Protein AF-A0AAW7QN14-F1 (afdb_monomer_lite)

Foldseek 3Di:
DPPCPPDDDPLVLLLVLLLQLVQVVVVCVVCVVVVFAKDQPLPQSNDSDDDPPDDRDPQDAAGIAGPVPREGEHGAGDQDQDDDDQADPVDLCRHPQRHHDPRYYYDYHHDDAPDPHSNRD

Structure (mmCIF, N/CA/C/O backbone):
data_AF-A0AAW7QN14-F1
#
_entry.id   AF-A0AAW7QN14-F1
#
loop_
_atom_site.group_PDB
_atom_site.id
_atom_site.type_symbol
_atom_site.label_atom_id
_atom_site.label_alt_id
_atom_site.label_comp_id
_atom_site.label_asym_id
_atom_site.label_entity_id
_atom_site.label_seq_id
_atom_site.pdbx_PDB_ins_code
_atom_site.Cartn_x
_atom_site.Cartn_y
_atom_site.Cartn_z
_atom_site.occupancy
_atom_site.B_iso_or_equiv
_atom_site.auth_seq_id
_atom_site.auth_comp_id
_atom_site.auth_asym_id
_atom_site.auth_atom_id
_atom_site.pdbx_PDB_model_num
ATOM 1 N N . MET A 1 1 ? 24.259 23.920 -20.685 1.00 41.59 1 MET A N 1
ATOM 2 C CA . MET A 1 1 ? 24.127 22.600 -20.030 1.00 41.59 1 MET A CA 1
ATOM 3 C C . MET A 1 1 ? 22.703 22.123 -20.231 1.00 41.59 1 MET A C 1
ATOM 5 O O . MET A 1 1 ? 21.789 22.807 -19.791 1.00 41.59 1 MET A O 1
ATOM 9 N N . ALA A 1 2 ? 22.502 21.038 -20.981 1.00 46.78 2 ALA A N 1
ATOM 10 C CA . ALA A 1 2 ? 21.164 20.516 -21.233 1.00 46.78 2 ALA A CA 1
ATOM 11 C C . ALA A 1 2 ? 20.540 20.067 -19.907 1.00 46.78 2 ALA A C 1
ATOM 13 O O . ALA A 1 2 ? 21.122 19.263 -19.180 1.00 46.78 2 ALA A O 1
ATOM 14 N N . ASN A 1 3 ? 19.377 20.632 -19.599 1.00 50.38 3 ASN A N 1
ATOM 15 C CA . ASN A 1 3 ? 18.566 20.334 -18.430 1.00 50.38 3 ASN A CA 1
ATOM 16 C C . ASN A 1 3 ? 18.134 18.859 -18.511 1.00 50.38 3 ASN A C 1
ATOM 18 O O . ASN A 1 3 ? 17.115 18.531 -19.115 1.00 50.38 3 ASN A O 1
ATOM 22 N N . ARG A 1 4 ? 18.944 17.938 -17.982 1.00 51.00 4 ARG A N 1
ATOM 23 C CA . ARG A 1 4 ? 18.662 16.500 -18.035 1.00 51.00 4 ARG A CA 1
ATOM 24 C C . ARG A 1 4 ? 17.682 16.174 -16.913 1.00 51.00 4 ARG A C 1
ATOM 26 O O . ARG A 1 4 ? 18.063 15.685 -15.856 1.00 51.00 4 ARG A O 1
ATOM 33 N N . TRP A 1 5 ? 16.415 16.519 -17.115 1.00 55.09 5 TRP A N 1
ATOM 34 C CA . TRP A 1 5 ? 15.356 16.092 -16.212 1.00 55.09 5 TRP A CA 1
ATOM 35 C C . TRP A 1 5 ? 15.277 14.568 -16.342 1.00 55.09 5 TRP A C 1
ATOM 37 O O . TRP A 1 5 ? 14.947 14.043 -17.404 1.00 55.09 5 TRP A O 1
ATOM 47 N N . ALA A 1 6 ? 15.678 13.850 -15.293 1.00 64.19 6 ALA A N 1
ATOM 48 C CA . ALA A 1 6 ? 15.679 12.392 -15.263 1.00 64.19 6 ALA A CA 1
ATOM 49 C C . ALA A 1 6 ? 14.248 11.873 -15.051 1.00 64.19 6 ALA A C 1
ATOM 51 O O . ALA A 1 6 ? 13.895 11.356 -13.991 1.00 64.19 6 ALA A O 1
ATOM 52 N N . PHE A 1 7 ? 13.397 12.064 -16.054 1.00 73.31 7 PHE A N 1
ATOM 53 C CA . PHE A 1 7 ? 12.060 11.498 -16.061 1.00 73.31 7 PHE A CA 1
ATOM 54 C C . PHE A 1 7 ? 12.117 9.994 -16.321 1.00 73.31 7 PHE A C 1
ATOM 56 O O . PHE A 1 7 ? 12.957 9.499 -17.074 1.00 73.31 7 PHE A O 1
ATOM 63 N N . LYS A 1 8 ? 11.200 9.257 -15.693 1.00 78.44 8 LYS A N 1
ATOM 64 C CA . LYS A 1 8 ? 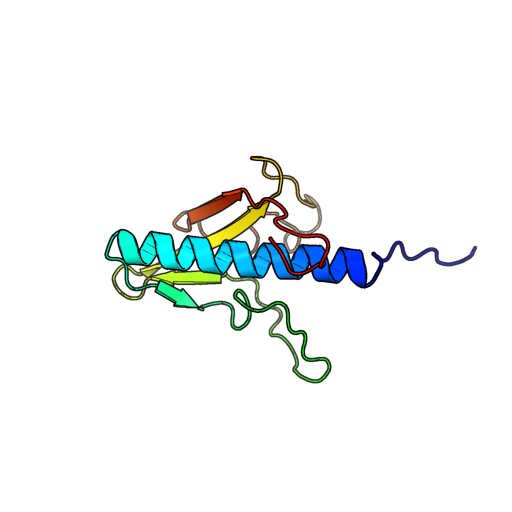10.962 7.853 -16.039 1.00 78.44 8 LYS A CA 1
AT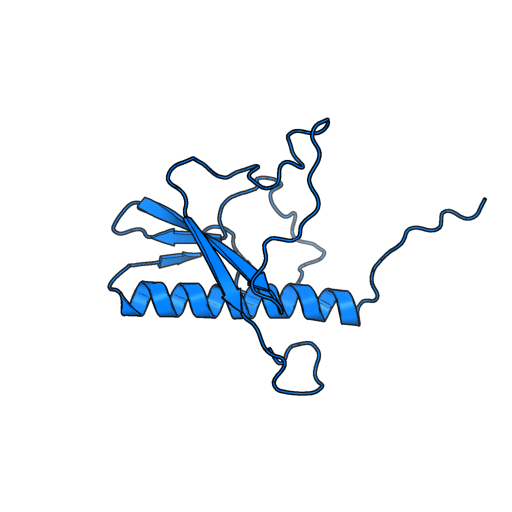OM 65 C C . LYS A 1 8 ? 10.327 7.785 -17.427 1.00 78.44 8 LYS A C 1
ATOM 67 O O . LYS A 1 8 ? 9.620 8.709 -17.817 1.00 78.44 8 LYS A O 1
ATOM 72 N N . SER A 1 9 ? 10.541 6.680 -18.138 1.00 89.88 9 SER A N 1
ATOM 73 C CA . SER A 1 9 ? 9.742 6.386 -19.329 1.00 89.88 9 SER A CA 1
ATOM 74 C C . SER A 1 9 ? 8.271 6.206 -18.949 1.00 89.88 9 SER A C 1
ATOM 76 O O . SER A 1 9 ? 7.972 5.765 -17.836 1.00 89.88 9 SER A O 1
ATOM 78 N N . ASP A 1 10 ? 7.362 6.480 -19.885 1.00 90.38 10 ASP A N 1
ATOM 79 C CA . ASP A 1 10 ? 5.920 6.305 -19.673 1.00 90.38 10 ASP A CA 1
ATOM 80 C C . ASP A 1 10 ? 5.574 4.876 -19.239 1.00 90.38 10 ASP A C 1
ATOM 82 O O . ASP A 1 10 ? 4.748 4.682 -18.352 1.00 90.38 10 ASP A O 1
ATOM 86 N N . VAL A 1 11 ? 6.264 3.875 -19.797 1.00 92.25 11 VAL A N 1
ATOM 87 C CA . VAL A 1 11 ? 6.092 2.462 -19.426 1.00 92.25 11 VAL A CA 1
ATOM 88 C C . VAL A 1 11 ? 6.517 2.215 -17.979 1.00 92.25 11 VAL A C 1
ATOM 90 O O . VAL A 1 11 ? 5.734 1.681 -17.202 1.00 92.25 11 VAL A O 1
ATOM 93 N N . SER A 1 12 ? 7.716 2.658 -17.580 1.00 90.62 12 SER A N 1
ATOM 94 C CA . SER A 1 12 ? 8.198 2.477 -16.200 1.00 90.62 12 SER A CA 1
ATOM 95 C C . SER A 1 12 ? 7.357 3.255 -15.186 1.00 90.62 12 SER A C 1
ATOM 97 O O . SER A 1 12 ? 7.222 2.865 -14.023 1.00 90.62 12 SER A O 1
ATOM 99 N N . PHE A 1 13 ? 6.807 4.390 -15.608 1.00 90.31 13 PHE A N 1
ATOM 100 C CA . PHE A 1 13 ? 5.875 5.155 -14.804 1.00 90.31 13 PHE A CA 1
ATOM 101 C C . PHE A 1 13 ? 4.546 4.409 -14.641 1.00 90.31 13 PHE A C 1
ATOM 103 O O . PHE A 1 13 ? 4.124 4.217 -13.500 1.00 90.31 13 PHE A O 1
ATOM 110 N N . LEU A 1 14 ? 3.958 3.916 -15.740 1.00 93.19 14 LEU A N 1
ATOM 111 C CA . LEU A 1 14 ? 2.736 3.106 -15.748 1.00 93.19 14 LEU A CA 1
ATOM 112 C C . LEU A 1 14 ? 2.879 1.852 -14.878 1.00 93.19 14 LEU A C 1
ATOM 114 O O . LEU A 1 14 ? 1.988 1.553 -14.089 1.00 93.19 14 LEU A O 1
ATOM 118 N N . GLU A 1 15 ? 4.013 1.164 -14.962 1.00 94.25 15 GLU A N 1
ATOM 119 C CA . GLU A 1 15 ? 4.343 0.016 -14.114 1.00 94.25 15 GLU A CA 1
ATOM 120 C C . GLU A 1 15 ? 4.224 0.340 -12.622 1.00 94.25 15 GLU A C 1
ATOM 122 O O . GLU A 1 15 ? 3.571 -0.378 -11.869 1.00 94.25 15 GLU A O 1
ATOM 127 N N . LYS A 1 16 ? 4.799 1.465 -12.186 1.00 91.75 16 LYS A N 1
ATOM 128 C CA . LYS A 1 16 ? 4.810 1.852 -10.766 1.00 91.75 16 LYS A CA 1
ATOM 129 C C . LYS A 1 16 ? 3.428 2.214 -10.246 1.00 91.75 16 LYS A C 1
ATOM 131 O O . LYS A 1 16 ? 3.074 1.794 -9.148 1.00 91.75 16 LYS A O 1
ATOM 136 N N . ILE A 1 17 ? 2.660 2.987 -11.012 1.00 92.75 17 ILE A N 1
ATOM 137 C CA . ILE A 1 17 ? 1.299 3.366 -10.610 1.00 92.75 17 ILE A CA 1
ATOM 138 C C . ILE A 1 17 ? 0.347 2.161 -10.652 1.00 92.75 17 ILE A C 1
ATOM 140 O O . ILE A 1 17 ? -0.527 2.052 -9.798 1.00 92.75 17 ILE A O 1
ATOM 144 N N . SER A 1 18 ? 0.555 1.219 -11.580 1.00 95.44 18 SER A N 1
ATOM 145 C CA . SER A 1 18 ? -0.230 -0.021 -11.664 1.00 95.44 18 SER A CA 1
ATOM 146 C C . SER A 1 18 ? 0.051 -0.941 -10.486 1.00 95.44 18 SER A C 1
ATOM 148 O O . SER A 1 18 ? -0.885 -1.407 -9.843 1.00 95.44 18 SER A O 1
ATOM 150 N N . MET A 1 19 ? 1.327 -1.128 -10.141 1.00 95.38 19 MET A N 1
ATOM 151 C CA . MET A 1 19 ? 1.728 -1.870 -8.947 1.00 95.38 19 MET A CA 1
ATOM 152 C C . MET A 1 19 ? 1.128 -1.253 -7.675 1.00 95.38 19 MET A C 1
ATOM 154 O O . MET A 1 19 ? 0.608 -1.981 -6.833 1.00 95.38 19 MET A O 1
ATOM 158 N N . GLY A 1 20 ? 1.154 0.081 -7.553 1.00 94.62 20 GLY A N 1
ATOM 159 C CA . GLY A 1 20 ? 0.515 0.800 -6.446 1.00 94.62 20 GLY A CA 1
ATOM 160 C C . GLY A 1 20 ? -0.976 0.480 -6.333 1.00 94.62 20 GLY A C 1
ATOM 161 O O . GLY A 1 20 ? -1.422 0.020 -5.285 1.00 94.62 20 GLY A O 1
ATOM 162 N N . ALA A 1 21 ? -1.717 0.624 -7.436 1.00 96.12 21 ALA A N 1
ATOM 163 C CA . ALA A 1 21 ? -3.146 0.324 -7.491 1.00 96.12 21 ALA A CA 1
ATOM 164 C C . ALA A 1 21 ? -3.458 -1.133 -7.105 1.00 96.12 21 ALA A C 1
ATOM 166 O O . ALA A 1 21 ? -4.323 -1.377 -6.261 1.00 96.12 21 ALA A O 1
ATOM 167 N N . VAL A 1 22 ? -2.730 -2.103 -7.672 1.00 96.69 22 VAL A N 1
ATOM 168 C CA . VAL A 1 22 ? -2.890 -3.533 -7.352 1.00 96.69 22 VAL A CA 1
ATOM 169 C C . VAL A 1 22 ? -2.603 -3.804 -5.875 1.00 96.69 22 VAL A C 1
ATOM 171 O O . VAL A 1 22 ? -3.373 -4.511 -5.223 1.00 96.69 22 VAL A O 1
ATOM 174 N N . GLY A 1 23 ? -1.547 -3.212 -5.314 1.00 96.31 23 GLY A N 1
ATOM 175 C CA . GLY A 1 23 ? -1.249 -3.333 -3.889 1.00 96.31 23 GLY A CA 1
ATOM 176 C C . GLY A 1 23 ? -2.389 -2.812 -3.019 1.00 96.31 23 GLY A C 1
ATOM 177 O O . GLY A 1 23 ? -2.850 -3.529 -2.132 1.00 96.31 23 GLY A O 1
ATOM 178 N N . THR A 1 24 ? -2.920 -1.626 -3.325 1.00 97.38 24 THR A N 1
ATOM 179 C CA . THR A 1 24 ? -4.052 -1.036 -2.590 1.00 97.38 24 THR A CA 1
ATOM 180 C C . THR A 1 24 ? -5.303 -1.907 -2.680 1.00 97.38 24 THR A C 1
ATOM 182 O O . THR A 1 24 ? -5.958 -2.126 -1.661 1.00 97.38 24 THR A O 1
ATOM 185 N N . HIS A 1 25 ? -5.594 -2.497 -3.847 1.00 97.50 25 HIS A N 1
ATOM 186 C CA . HIS A 1 25 ? -6.652 -3.504 -3.988 1.00 97.50 25 HIS A CA 1
ATOM 187 C C . HIS A 1 25 ? -6.467 -4.678 -3.021 1.00 97.50 25 HIS A C 1
ATOM 189 O O . HIS A 1 25 ? -7.412 -5.049 -2.322 1.00 97.50 25 HIS A O 1
ATOM 195 N N . ARG A 1 26 ? -5.253 -5.229 -2.923 1.00 97.44 26 ARG A N 1
ATOM 196 C CA . ARG A 1 26 ? -4.967 -6.357 -2.025 1.00 97.44 26 ARG A CA 1
ATOM 197 C C . ARG A 1 26 ? -5.066 -5.989 -0.550 1.00 97.44 26 ARG A C 1
ATOM 199 O O . ARG A 1 26 ? -5.618 -6.775 0.217 1.00 97.44 26 ARG A O 1
ATOM 206 N N . VAL A 1 27 ? -4.604 -4.802 -0.148 1.00 97.88 27 VAL A N 1
ATOM 207 C CA . VAL A 1 27 ? -4.801 -4.308 1.228 1.00 97.88 27 VAL A CA 1
ATOM 208 C C . VAL A 1 27 ? -6.290 -4.198 1.538 1.00 97.88 27 VAL A C 1
ATOM 210 O O . VAL A 1 27 ? -6.741 -4.657 2.585 1.00 97.88 27 VAL A O 1
ATOM 213 N N . PHE A 1 28 ? -7.069 -3.638 0.613 1.00 97.69 28 PHE A N 1
ATOM 214 C CA . PHE A 1 28 ? -8.507 -3.468 0.779 1.00 97.69 28 PHE A CA 1
ATOM 215 C C . PHE A 1 28 ? -9.223 -4.812 0.970 1.00 97.69 28 PHE A C 1
ATOM 217 O O . PHE A 1 28 ? -9.993 -4.974 1.916 1.00 97.69 28 PHE A O 1
ATOM 224 N N . GLU A 1 29 ? -8.937 -5.798 0.114 1.00 97.75 29 GLU A N 1
ATOM 225 C CA . GLU A 1 29 ? -9.467 -7.163 0.233 1.00 97.75 29 GLU A CA 1
ATOM 226 C C . GLU A 1 29 ? -9.070 -7.816 1.561 1.00 97.75 29 GLU A C 1
ATOM 228 O O . GLU A 1 29 ? -9.915 -8.401 2.240 1.00 97.75 29 GLU A O 1
ATOM 233 N N . HIS A 1 30 ? -7.807 -7.670 1.965 1.00 97.56 30 HIS A N 1
ATOM 234 C CA . HIS A 1 30 ? -7.294 -8.230 3.210 1.00 97.56 30 HIS A CA 1
ATOM 235 C C . HIS A 1 30 ? -7.980 -7.629 4.444 1.00 97.56 30 HIS A C 1
ATOM 237 O O . HIS A 1 30 ? -8.390 -8.365 5.339 1.00 97.56 30 HIS A O 1
ATOM 243 N N . LEU A 1 31 ? -8.179 -6.308 4.468 1.00 97.31 31 LEU A N 1
ATOM 244 C CA . LEU A 1 31 ? -8.916 -5.630 5.536 1.00 97.31 31 LEU A CA 1
ATOM 245 C C . LEU A 1 31 ? -10.370 -6.116 5.603 1.00 97.31 31 LEU A C 1
ATOM 247 O O . LEU A 1 31 ? -10.863 -6.417 6.691 1.00 97.31 31 LEU A O 1
ATOM 251 N N . ARG A 1 32 ? -11.052 -6.255 4.456 1.00 97.31 32 ARG A N 1
ATOM 252 C CA . ARG A 1 32 ? -12.422 -6.800 4.420 1.00 97.31 32 ARG A CA 1
ATOM 253 C C . ARG A 1 32 ? -12.488 -8.230 4.944 1.00 97.31 32 ARG A C 1
ATOM 255 O O . ARG A 1 32 ? -13.405 -8.547 5.694 1.00 97.31 32 ARG A O 1
ATOM 262 N N . ALA A 1 33 ? -11.522 -9.074 4.586 1.00 97.69 33 ALA A N 1
ATOM 263 C CA . ALA A 1 33 ? -11.454 -10.456 5.061 1.00 97.69 33 ALA A CA 1
ATOM 264 C C . ALA A 1 33 ? -11.286 -10.549 6.589 1.00 97.69 33 ALA A C 1
ATOM 266 O O . ALA A 1 33 ? -11.749 -11.509 7.197 1.00 97.69 33 ALA A O 1
ATOM 267 N N . GLN A 1 34 ? -10.684 -9.535 7.217 1.00 96.06 34 GLN A N 1
ATOM 268 C CA . GLN A 1 34 ? -10.580 -9.408 8.676 1.00 96.06 34 GLN A CA 1
ATOM 269 C C . GLN A 1 34 ? -11.822 -8.779 9.337 1.00 96.06 34 GLN A C 1
ATOM 271 O O . GLN A 1 34 ? -11.831 -8.552 10.544 1.00 96.06 34 GLN A O 1
ATOM 276 N N . GLY A 1 35 ? -12.875 -8.474 8.571 1.00 96.75 35 GLY A N 1
ATOM 277 C CA . GLY A 1 35 ? -14.106 -7.870 9.087 1.00 96.75 35 GLY A CA 1
ATOM 278 C C . GLY A 1 35 ?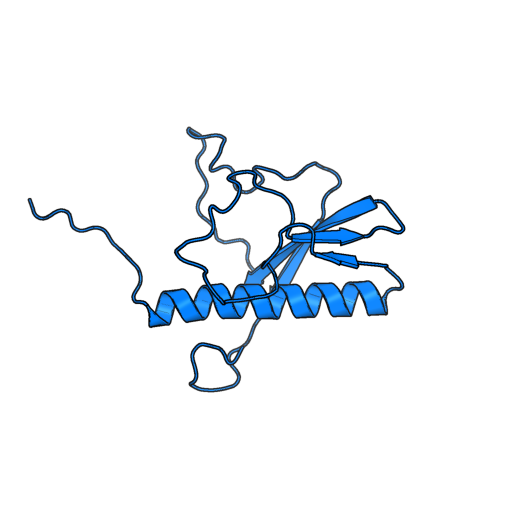 -14.067 -6.345 9.213 1.00 96.75 35 GLY A C 1
ATOM 279 O O . GLY A 1 35 ? -14.975 -5.756 9.798 1.00 96.75 35 GLY A O 1
ATOM 280 N N . HIS A 1 36 ? -13.051 -5.675 8.661 1.00 97.25 36 HIS A N 1
ATOM 281 C CA . HIS A 1 36 ? -13.053 -4.217 8.578 1.00 97.25 36 HIS A CA 1
ATOM 282 C C . HIS A 1 36 ? -14.003 -3.708 7.487 1.00 97.25 36 HIS A C 1
ATOM 284 O O . HIS A 1 36 ? -14.339 -4.412 6.533 1.00 97.25 36 HIS A O 1
ATOM 290 N N . ASN A 1 37 ? -14.376 -2.430 7.597 1.00 97.81 37 ASN A N 1
ATOM 291 C CA . ASN A 1 37 ? -15.143 -1.711 6.582 1.00 97.81 37 ASN A CA 1
ATOM 292 C C . ASN A 1 37 ? -14.274 -0.616 5.928 1.00 97.81 37 ASN A C 1
ATOM 294 O O . ASN A 1 37 ? -14.408 0.557 6.287 1.00 97.81 37 ASN A O 1
ATOM 298 N N . PRO A 1 38 ? -13.308 -0.985 5.061 1.00 97.44 38 PRO A N 1
ATOM 299 C CA . PRO A 1 38 ? -12.427 -0.029 4.402 1.00 97.44 38 PRO A CA 1
ATOM 300 C C . PRO A 1 38 ? -13.167 0.798 3.341 1.00 97.44 38 PRO A C 1
ATOM 302 O O . PRO A 1 38 ? -14.089 0.320 2.682 1.00 97.44 38 PRO A O 1
ATOM 305 N N . LEU A 1 39 ? -12.719 2.036 3.161 1.00 96.88 39 LEU A N 1
ATOM 306 C CA . LEU A 1 39 ? -13.151 2.986 2.143 1.00 96.88 39 LEU A CA 1
ATOM 307 C C . LEU A 1 39 ? -11.918 3.695 1.566 1.00 96.88 39 LEU A C 1
ATOM 309 O O . LEU A 1 39 ? -10.957 3.960 2.288 1.00 96.88 39 LEU A O 1
ATOM 313 N N . GLU A 1 40 ? -11.946 3.987 0.266 1.00 94.75 40 GLU A N 1
ATOM 314 C CA . GLU A 1 40 ? -10.879 4.724 -0.417 1.00 94.75 40 GLU A CA 1
ATOM 315 C C . GLU A 1 40 ? -10.864 6.185 0.064 1.00 94.75 40 GLU A C 1
ATOM 317 O O . GLU A 1 40 ? -11.784 6.955 -0.227 1.00 94.75 40 GLU A O 1
ATOM 322 N N . LEU A 1 41 ? -9.837 6.556 0.831 1.00 93.31 41 LEU A N 1
ATOM 323 C CA . LEU A 1 41 ? -9.664 7.902 1.372 1.00 93.31 41 LEU A CA 1
ATOM 324 C C . LEU A 1 41 ? -8.953 8.805 0.356 1.00 93.31 41 LEU A C 1
ATOM 326 O O . LEU A 1 41 ? -9.457 9.883 0.027 1.00 93.31 41 LEU A O 1
ATOM 330 N N . GLU A 1 42 ? -7.819 8.351 -0.187 1.00 89.50 42 GLU A N 1
ATOM 331 C CA . GLU A 1 42 ? -7.178 8.999 -1.333 1.00 89.50 42 GLU A CA 1
ATOM 332 C C . GLU A 1 42 ? -7.838 8.501 -2.624 1.00 89.50 42 GLU A C 1
ATOM 334 O O . GLU A 1 42 ? -7.556 7.408 -3.120 1.00 89.50 42 GLU A O 1
ATOM 339 N N . ARG A 1 43 ? -8.763 9.306 -3.163 1.00 86.75 43 ARG A N 1
ATOM 340 C CA . ARG A 1 43 ? -9.538 8.950 -4.357 1.00 86.75 43 ARG A CA 1
ATOM 341 C C . ARG A 1 43 ? -8.617 8.691 -5.552 1.00 86.75 43 ARG A C 1
ATOM 343 O O . ARG A 1 43 ? -7.963 9.615 -6.036 1.00 86.75 43 ARG A O 1
ATOM 350 N N . GLY A 1 44 ? -8.656 7.474 -6.086 1.00 88.38 44 GLY A N 1
ATOM 351 C CA . GLY A 1 44 ? -7.795 7.026 -7.176 1.00 88.38 44 GLY A CA 1
ATOM 352 C C . GLY A 1 44 ? -6.583 6.205 -6.729 1.00 88.38 44 GLY A C 1
ATOM 353 O O . GLY A 1 44 ? -5.866 5.733 -7.605 1.00 88.38 44 GLY A O 1
ATOM 354 N N . SER A 1 45 ? -6.370 5.975 -5.430 1.00 90.62 45 SER A N 1
ATOM 355 C CA . SER A 1 45 ? -5.315 5.081 -4.913 1.00 90.62 45 SER A CA 1
ATOM 356 C C . SER A 1 45 ? -5.462 3.629 -5.389 1.00 90.62 45 SER A C 1
ATOM 358 O O . SER A 1 45 ? -4.476 2.894 -5.442 1.00 90.62 45 SER A O 1
ATOM 360 N N . MET A 1 46 ? -6.666 3.219 -5.806 1.00 94.06 46 MET A N 1
ATOM 361 C CA . MET A 1 46 ? -6.939 1.913 -6.426 1.00 94.06 46 MET A CA 1
ATOM 362 C C . MET A 1 46 ? -6.891 1.947 -7.968 1.00 94.06 46 MET A C 1
ATOM 364 O O . MET A 1 46 ? -7.259 0.984 -8.631 1.00 94.06 46 MET A O 1
ATOM 368 N N . SER A 1 47 ? -6.470 3.053 -8.588 1.00 93.00 47 SER A N 1
ATOM 369 C CA . SER A 1 47 ? -6.493 3.226 -10.045 1.00 93.00 47 SER A CA 1
ATOM 370 C C . SER A 1 47 ? -5.176 3.780 -10.577 1.00 93.00 47 SER A C 1
ATOM 372 O O . SER A 1 47 ? -4.676 4.802 -10.130 1.00 93.00 47 SER A O 1
ATOM 374 N N . PHE A 1 48 ? -4.674 3.186 -11.657 1.00 91.12 48 PHE A N 1
ATOM 375 C CA . PHE A 1 48 ? -3.525 3.716 -12.397 1.00 91.12 48 PHE A CA 1
ATOM 376 C C . PHE A 1 48 ? -3.904 4.741 -13.484 1.00 91.12 48 PHE A C 1
ATOM 378 O O . PHE A 1 48 ? -3.051 5.205 -14.239 1.00 91.12 48 PHE A O 1
ATOM 385 N N . LYS A 1 49 ? -5.189 5.097 -13.619 1.00 89.12 49 LYS A N 1
ATOM 386 C CA . LYS A 1 49 ? -5.639 6.117 -14.580 1.00 89.12 49 LYS A CA 1
ATOM 387 C C . LYS A 1 49 ? -5.325 7.520 -14.068 1.00 89.12 49 LYS A C 1
ATOM 389 O O . LYS A 1 49 ? -5.753 7.894 -12.979 1.00 89.12 49 LYS A O 1
ATOM 394 N N . ILE A 1 50 ? -4.661 8.318 -14.900 1.00 79.94 50 ILE A N 1
ATOM 395 C CA . ILE A 1 50 ? -4.300 9.704 -14.588 1.00 79.94 50 ILE A CA 1
ATOM 396 C C . ILE A 1 50 ? -5.179 10.661 -15.385 1.00 79.94 50 ILE A C 1
ATOM 398 O O . ILE A 1 50 ? -5.259 10.596 -16.612 1.00 79.94 50 ILE A O 1
ATOM 402 N N . TRP A 1 51 ? -5.805 11.596 -14.677 1.00 79.12 51 TRP A N 1
ATOM 403 C CA . TRP A 1 51 ? -6.679 12.607 -15.259 1.00 79.12 51 TRP A CA 1
ATOM 404 C C . TRP A 1 51 ? -5.922 13.927 -15.409 1.00 79.12 51 TRP A C 1
ATOM 406 O O . TRP A 1 51 ? -5.754 14.658 -14.439 1.00 79.12 51 TRP A O 1
ATOM 416 N N . LYS A 1 52 ? -5.483 14.259 -16.630 1.00 74.62 52 LYS A N 1
ATOM 417 C CA . LYS A 1 52 ? -4.679 15.473 -16.895 1.00 74.62 52 LYS A CA 1
ATOM 418 C C . LYS A 1 52 ? -5.365 16.783 -16.482 1.00 74.62 52 LYS A C 1
ATOM 420 O O . LYS A 1 52 ? -4.686 17.723 -16.090 1.00 74.62 52 LYS A O 1
ATOM 425 N N . ASN A 1 53 ? -6.695 16.832 -16.555 1.00 79.12 53 ASN A N 1
ATOM 426 C CA . ASN A 1 53 ? -7.468 18.061 -16.349 1.00 79.12 53 ASN A CA 1
ATOM 427 C C . ASN A 1 53 ? -8.102 18.164 -14.952 1.00 79.12 53 ASN A C 1
ATOM 429 O O . ASN A 1 53 ? -8.778 19.148 -14.662 1.00 79.12 53 ASN A O 1
ATOM 433 N N . ILE A 1 54 ? -7.913 17.165 -14.083 1.00 70.25 54 ILE A N 1
ATOM 434 C CA . ILE A 1 54 ? -8.439 17.201 -12.715 1.00 70.25 54 ILE A CA 1
ATOM 435 C C . ILE A 1 54 ? -7.323 17.682 -11.794 1.00 70.25 54 ILE A C 1
ATOM 437 O O . ILE A 1 54 ? -6.279 17.045 -11.670 1.00 70.25 54 ILE A O 1
ATOM 441 N N . LYS A 1 55 ? -7.551 18.813 -11.122 1.00 60.09 55 LYS A N 1
ATOM 442 C CA . LYS A 1 55 ? -6.635 19.323 -10.100 1.00 60.09 55 LYS A CA 1
ATOM 443 C C . LYS A 1 55 ? -6.660 18.370 -8.902 1.00 60.09 55 LYS A C 1
ATOM 445 O O . LYS A 1 55 ? -7.611 18.376 -8.123 1.00 60.09 55 LYS A O 1
ATOM 450 N N . ILE A 1 56 ? -5.626 17.544 -8.768 1.00 63.16 56 ILE A N 1
ATOM 451 C CA . ILE A 1 56 ? -5.452 16.666 -7.606 1.00 63.16 56 ILE A CA 1
ATOM 452 C C . ILE A 1 56 ? -5.184 17.552 -6.380 1.00 63.16 56 ILE A C 1
ATOM 454 O O . ILE A 1 56 ? -4.395 18.503 -6.444 1.00 63.16 56 ILE A O 1
ATOM 458 N N . LYS A 1 57 ? -5.884 17.292 -5.269 1.00 54.28 57 LYS A N 1
ATOM 459 C CA . LYS A 1 57 ? -5.634 17.990 -4.000 1.00 54.28 57 LYS A CA 1
ATOM 460 C C . LYS A 1 57 ? -4.223 17.635 -3.522 1.00 54.28 57 LYS A C 1
ATOM 462 O O . LYS A 1 57 ? -3.861 16.471 -3.499 1.00 54.28 57 LYS A O 1
ATOM 467 N N . ARG A 1 58 ? -3.441 18.640 -3.119 1.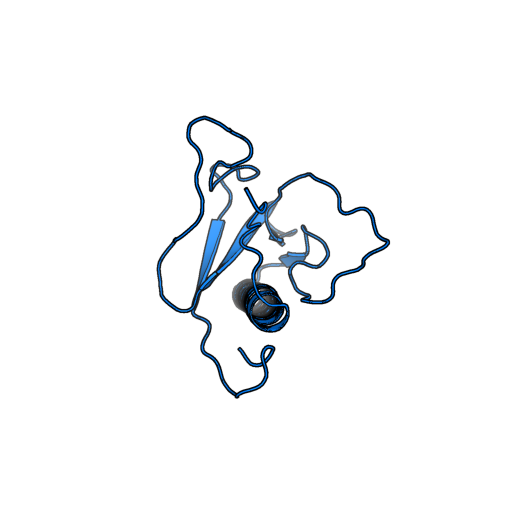00 65.06 58 ARG A N 1
ATOM 468 C CA . ARG A 1 58 ? -2.038 18.488 -2.677 1.00 65.06 58 ARG A CA 1
ATOM 469 C C . ARG A 1 58 ? -1.882 17.962 -1.244 1.00 65.06 58 ARG A C 1
ATOM 471 O O . ARG A 1 58 ? -0.802 18.054 -0.682 1.00 65.06 58 ARG A O 1
ATOM 478 N N . ILE A 1 59 ? -2.960 17.484 -0.628 1.00 75.50 59 ILE A N 1
ATOM 479 C CA . ILE A 1 59 ? -2.908 16.982 0.743 1.00 75.50 59 ILE A CA 1
ATOM 480 C C . ILE A 1 59 ? -2.523 15.512 0.673 1.00 75.50 59 ILE A C 1
ATOM 482 O O . ILE A 1 59 ? -3.242 14.721 0.066 1.00 75.50 59 ILE A O 1
ATOM 486 N N . ARG A 1 60 ? -1.401 15.165 1.304 1.00 83.81 60 ARG A N 1
ATOM 487 C CA . ARG A 1 60 ? -0.991 13.778 1.479 1.00 83.81 60 ARG A CA 1
ATOM 488 C C . ARG A 1 60 ? -1.789 13.167 2.629 1.00 83.81 60 ARG A C 1
ATOM 490 O O . ARG A 1 60 ? -1.757 13.685 3.741 1.00 83.81 60 ARG A O 1
ATOM 497 N N . VAL A 1 61 ? -2.522 12.100 2.343 1.00 90.19 61 VAL A N 1
ATOM 498 C CA . VAL A 1 61 ? -3.287 11.302 3.311 1.00 90.19 61 VAL A CA 1
ATOM 499 C C . VAL A 1 61 ? -3.050 9.822 3.021 1.00 90.19 61 VAL A C 1
ATOM 501 O O . VAL A 1 61 ? -2.654 9.502 1.902 1.00 90.19 61 VAL A O 1
ATOM 504 N N . PRO A 1 62 ? -3.294 8.926 3.990 1.00 94.94 62 PRO A N 1
ATOM 505 C CA . PRO A 1 62 ? -3.300 7.494 3.723 1.00 94.94 62 PRO A CA 1
ATOM 506 C C . PRO A 1 62 ? -4.328 7.108 2.651 1.00 94.94 62 PRO A C 1
ATOM 508 O O . PRO A 1 62 ? -5.383 7.739 2.536 1.00 94.94 62 PRO A O 1
ATOM 511 N N . ASP A 1 63 ? -4.060 6.018 1.935 1.00 95.12 63 ASP A N 1
ATOM 512 C CA . ASP A 1 63 ? -4.929 5.526 0.860 1.00 95.12 63 ASP A CA 1
ATOM 513 C C . ASP A 1 63 ? -6.316 5.086 1.351 1.00 95.12 63 ASP A C 1
ATOM 515 O O . ASP A 1 63 ? -7.325 5.338 0.689 1.00 95.12 63 ASP A O 1
ATOM 519 N N . ILE A 1 64 ? -6.384 4.420 2.510 1.00 97.44 64 ILE A N 1
ATOM 520 C CA . ILE A 1 64 ? -7.580 3.713 2.992 1.00 97.44 64 ILE A CA 1
ATOM 521 C C . ILE A 1 64 ? -7.980 4.212 4.385 1.00 97.44 64 ILE A C 1
ATOM 523 O O . ILE A 1 64 ? -7.137 4.403 5.259 1.00 97.44 64 ILE A O 1
ATOM 527 N N . LEU A 1 65 ? -9.287 4.347 4.626 1.00 97.25 65 LEU A N 1
ATOM 528 C CA . LEU A 1 65 ? -9.894 4.575 5.941 1.00 97.25 65 LEU A CA 1
ATOM 529 C C . LEU A 1 65 ? -10.875 3.447 6.268 1.00 97.25 65 LEU A C 1
ATOM 531 O O . LEU A 1 65 ? -11.805 3.194 5.508 1.00 97.25 65 LEU A O 1
ATOM 535 N N . CYS A 1 66 ? -10.737 2.807 7.425 1.00 97.12 66 CYS A N 1
ATOM 536 C CA . CYS A 1 66 ? -11.776 1.928 7.950 1.00 97.12 66 CYS A CA 1
ATOM 537 C C . CYS A 1 66 ? -12.841 2.752 8.676 1.00 97.12 66 CYS A C 1
ATOM 539 O O . CYS A 1 66 ? -12.584 3.295 9.750 1.00 97.12 66 CYS A O 1
ATOM 541 N N . VAL A 1 67 ? -14.060 2.808 8.140 1.00 96.94 67 VAL A N 1
ATOM 542 C CA . VAL A 1 67 ? -15.138 3.617 8.738 1.00 96.94 67 VAL A CA 1
ATOM 543 C C . VAL A 1 67 ? -15.708 3.011 10.023 1.00 96.94 67 VAL A C 1
ATOM 545 O O . VAL A 1 67 ? -16.345 3.713 10.798 1.00 96.94 67 VAL A O 1
ATOM 548 N N . ALA A 1 68 ? -15.464 1.721 10.274 1.00 94.81 68 ALA A N 1
ATOM 549 C CA . ALA A 1 68 ? -15.927 1.049 11.488 1.00 94.81 68 ALA A CA 1
ATOM 550 C C . ALA A 1 68 ? -15.067 1.378 12.722 1.00 94.81 68 ALA A C 1
ATOM 552 O O . ALA A 1 68 ? -15.592 1.433 13.829 1.00 94.81 68 ALA A O 1
ATOM 553 N N . CYS A 1 69 ? -13.755 1.587 12.550 1.00 93.44 69 CYS A N 1
ATOM 554 C CA . CYS A 1 69 ? -12.822 1.808 13.666 1.00 93.44 69 CYS A CA 1
ATOM 555 C C . CYS A 1 69 ? -11.967 3.078 13.543 1.00 93.44 69 CYS A C 1
ATOM 557 O O . CYS A 1 69 ? -11.134 3.339 14.408 1.00 93.44 69 CYS A O 1
ATOM 559 N N . GLY A 1 70 ? -12.121 3.847 12.464 1.00 95.31 70 GLY A N 1
ATOM 560 C CA . GLY A 1 70 ? -11.381 5.086 12.216 1.00 95.31 70 GLY A CA 1
ATOM 561 C C . GLY A 1 70 ? -9.904 4.901 11.854 1.00 95.31 70 GLY A C 1
ATOM 562 O O . GLY A 1 70 ? -9.211 5.893 11.640 1.00 95.31 70 GLY A O 1
ATOM 563 N N . ARG A 1 71 ? -9.393 3.664 11.773 1.00 95.75 71 ARG A N 1
ATOM 564 C CA . ARG A 1 71 ? -7.990 3.409 11.414 1.00 95.75 71 ARG A CA 1
ATOM 565 C C . ARG A 1 71 ? -7.739 3.714 9.946 1.00 95.75 71 ARG A C 1
ATOM 567 O O . ARG A 1 71 ? -8.502 3.275 9.084 1.00 95.75 71 ARG A O 1
ATOM 574 N N . ARG A 1 72 ? -6.645 4.423 9.674 1.00 97.25 72 ARG A N 1
ATOM 575 C CA . ARG A 1 72 ? -6.175 4.692 8.317 1.00 97.25 72 ARG A CA 1
ATOM 576 C C . ARG A 1 72 ? -5.000 3.787 7.979 1.00 97.25 72 ARG A C 1
ATOM 578 O O . ARG A 1 72 ? -4.219 3.415 8.857 1.00 97.25 72 ARG A O 1
ATOM 585 N N . VAL A 1 73 ? -4.909 3.418 6.710 1.00 97.50 73 VAL A N 1
ATOM 586 C CA . VAL A 1 73 ? -3.889 2.509 6.197 1.00 97.50 73 VAL A CA 1
ATOM 587 C C . VAL A 1 73 ? -3.324 3.076 4.904 1.00 97.50 73 VAL A C 1
ATOM 589 O O . VAL A 1 73 ? -4.062 3.344 3.959 1.00 97.50 73 VAL A O 1
ATOM 592 N N . GLU A 1 74 ? -2.010 3.248 4.872 1.00 96.06 74 GLU A N 1
ATOM 593 C CA . GLU A 1 74 ? -1.235 3.549 3.673 1.00 96.06 74 GLU A CA 1
ATOM 594 C C . GLU A 1 74 ? -0.778 2.237 3.033 1.00 96.06 74 GLU A C 1
ATOM 596 O O . GLU A 1 74 ? -0.147 1.401 3.686 1.00 96.06 74 GLU A O 1
ATOM 601 N N . SER A 1 75 ? -1.069 2.058 1.750 1.00 95.62 75 SER A N 1
ATOM 602 C CA . SER A 1 75 ? -0.653 0.904 0.965 1.00 95.62 75 SER A CA 1
ATOM 603 C C . SER A 1 75 ? 0.703 1.165 0.317 1.00 95.62 75 SER A C 1
ATOM 605 O O . SER A 1 75 ? 0.905 2.109 -0.445 1.00 95.62 75 SER A O 1
ATOM 607 N N . ARG A 1 76 ? 1.674 0.292 0.583 1.00 93.75 76 ARG A N 1
ATOM 608 C CA . ARG A 1 76 ? 3.016 0.364 -0.005 1.00 93.75 76 ARG A CA 1
ATOM 609 C C . ARG A 1 76 ? 3.314 -0.921 -0.762 1.00 93.75 76 ARG A C 1
ATOM 611 O O . ARG A 1 76 ? 3.841 -1.887 -0.212 1.00 93.75 76 ARG A O 1
ATOM 618 N N . ALA A 1 77 ? 2.996 -0.899 -2.051 1.00 94.44 77 ALA A N 1
ATOM 619 C CA . ALA A 1 77 ? 3.308 -1.975 -2.981 1.00 94.44 77 ALA A CA 1
ATOM 620 C C . ALA A 1 77 ? 4.790 -1.955 -3.387 1.00 94.44 77 ALA A C 1
ATOM 622 O O . ALA A 1 77 ? 5.323 -0.911 -3.787 1.00 94.44 77 ALA A O 1
ATOM 623 N N . LYS A 1 78 ? 5.464 -3.102 -3.292 1.00 93.25 78 LYS A N 1
ATOM 624 C CA . LYS A 1 78 ? 6.896 -3.261 -3.573 1.00 93.25 78 LYS A CA 1
ATOM 625 C C . LYS A 1 78 ? 7.187 -4.609 -4.222 1.00 93.25 78 LYS A C 1
ATOM 627 O O . LYS A 1 78 ? 6.488 -5.584 -3.987 1.00 93.25 78 LYS A O 1
ATOM 632 N N . THR A 1 79 ? 8.257 -4.688 -5.004 1.00 93.69 79 THR A N 1
ATOM 633 C CA . THR A 1 79 ? 8.749 -5.959 -5.568 1.00 93.69 79 THR A CA 1
ATOM 634 C C . THR A 1 79 ? 9.601 -6.751 -4.578 1.00 93.69 79 THR A C 1
ATOM 636 O O . THR A 1 79 ? 9.690 -7.972 -4.662 1.00 93.69 79 THR A O 1
ATOM 63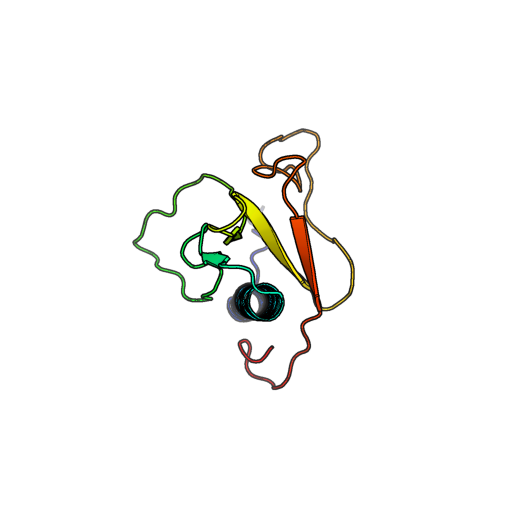9 N N . THR A 1 80 ? 10.230 -6.055 -3.634 1.00 92.00 80 THR A N 1
ATOM 640 C CA . THR A 1 80 ? 11.016 -6.605 -2.527 1.00 92.00 80 THR A CA 1
ATOM 641 C C . THR A 1 80 ? 10.403 -6.142 -1.210 1.00 92.00 80 THR A C 1
ATOM 643 O O . THR A 1 80 ? 9.763 -5.094 -1.152 1.00 92.00 80 THR A O 1
ATOM 646 N N . PHE A 1 81 ? 1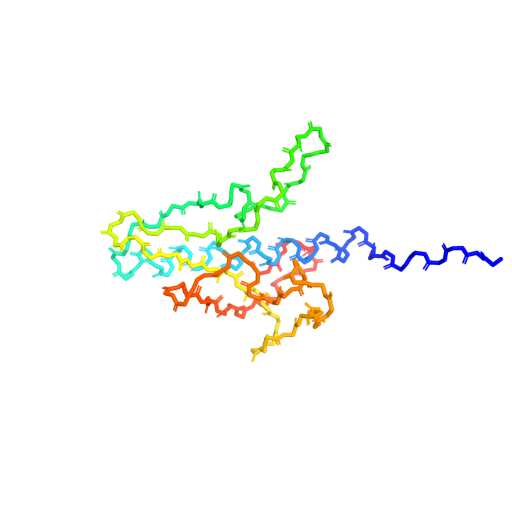0.551 -6.925 -0.142 1.00 89.69 81 PHE A N 1
ATOM 647 C CA . PHE A 1 81 ? 9.949 -6.597 1.152 1.00 89.69 81 PHE A CA 1
ATOM 648 C C . PHE A 1 81 ? 10.790 -5.561 1.914 1.00 89.69 81 PHE A C 1
ATOM 650 O O . PHE A 1 81 ? 11.418 -5.863 2.923 1.00 89.69 81 PHE A O 1
ATOM 657 N N . GLU A 1 82 ? 10.839 -4.340 1.384 1.00 88.00 82 GLU A N 1
ATOM 658 C CA . GLU A 1 82 ? 11.604 -3.224 1.938 1.00 88.00 82 GLU A CA 1
ATOM 659 C C . GLU A 1 82 ? 10.853 -1.895 1.777 1.00 88.00 82 GLU A C 1
ATOM 661 O O . GLU A 1 82 ? 10.133 -1.662 0.800 1.00 88.00 82 GLU A O 1
ATOM 666 N N . ILE A 1 83 ? 11.088 -0.966 2.703 1.00 80.00 83 ILE A N 1
ATOM 667 C CA . ILE A 1 83 ? 10.678 0.429 2.537 1.00 80.00 83 ILE A CA 1
ATOM 668 C C . ILE A 1 83 ? 11.858 1.204 1.948 1.00 80.00 83 ILE A C 1
ATOM 670 O O . ILE A 1 83 ? 12.704 1.719 2.670 1.00 80.00 83 ILE A O 1
ATOM 674 N N . SER A 1 84 ? 11.912 1.295 0.617 1.00 81.25 84 SER A N 1
ATOM 675 C CA . SER A 1 84 ? 12.851 2.166 -0.103 1.00 81.25 84 SER A CA 1
ATOM 676 C C . SER A 1 84 ? 12.115 3.346 -0.747 1.00 81.25 84 SER A C 1
ATOM 678 O O . SER A 1 84 ? 11.249 3.170 -1.612 1.00 81.25 84 SER A O 1
ATOM 680 N N . MET A 1 85 ? 12.399 4.573 -0.303 1.00 77.44 85 MET A N 1
ATOM 681 C CA . MET A 1 85 ? 11.753 5.788 -0.815 1.00 77.44 85 MET A CA 1
ATOM 682 C C . MET A 1 85 ? 12.613 7.035 -0.621 1.00 77.44 85 MET A C 1
ATOM 684 O O . MET A 1 85 ? 13.544 7.049 0.178 1.00 77.44 85 MET A O 1
ATOM 688 N N . SER A 1 86 ? 12.305 8.088 -1.382 1.00 77.69 86 SER A N 1
ATOM 689 C CA . SER A 1 86 ? 12.940 9.387 -1.184 1.00 77.69 86 SER A CA 1
ATOM 690 C C . SER A 1 86 ? 12.507 9.971 0.154 1.00 77.69 86 SER A C 1
ATOM 692 O O . SER A 1 86 ? 11.308 10.057 0.411 1.00 77.69 86 SER A O 1
ATOM 694 N N . HIS A 1 87 ? 13.475 10.415 0.944 1.00 85.94 87 HIS A N 1
ATOM 695 C CA . HIS A 1 87 ? 13.267 11.111 2.203 1.00 85.94 87 HIS A CA 1
ATOM 696 C C . HIS A 1 87 ? 14.127 12.375 2.209 1.00 85.94 87 HIS A C 1
ATOM 698 O O . HIS A 1 87 ? 15.259 12.351 1.718 1.00 85.94 87 HIS A O 1
ATOM 704 N N . SER A 1 88 ? 13.590 13.472 2.735 1.00 87.38 88 SER A N 1
ATOM 705 C CA . SER A 1 88 ? 14.333 14.712 2.939 1.00 87.38 88 SER A CA 1
ATOM 706 C C . SER A 1 88 ? 14.275 15.117 4.403 1.00 87.38 88 SER A C 1
ATOM 708 O O . SER A 1 88 ? 13.192 15.228 4.966 1.00 87.38 88 SER A O 1
ATOM 710 N N . LEU A 1 89 ? 15.440 15.390 4.993 1.00 87.31 89 LEU A N 1
ATOM 711 C CA . LEU A 1 89 ? 15.531 15.979 6.333 1.00 87.31 89 LEU A CA 1
ATOM 712 C C . LEU A 1 89 ? 15.328 17.500 6.309 1.00 87.31 89 LEU A C 1
ATOM 714 O O . LEU A 1 89 ? 14.971 18.090 7.321 1.00 87.31 89 LEU A O 1
ATOM 718 N N . SER A 1 90 ? 15.578 18.143 5.165 1.00 91.81 90 SER A N 1
ATOM 719 C CA . SER A 1 90 ? 15.487 19.599 5.008 1.00 91.81 90 SER A CA 1
ATOM 720 C C . SER A 1 90 ? 14.134 20.079 4.485 1.00 91.81 90 SER A C 1
ATOM 722 O O . SER A 1 90 ? 13.840 21.267 4.570 1.00 91.81 90 SER A O 1
ATOM 724 N N . ASP A 1 91 ? 13.322 19.173 3.938 1.00 87.88 91 ASP A N 1
ATOM 725 C CA . ASP A 1 91 ? 11.999 19.466 3.389 1.00 87.88 91 ASP A CA 1
ATOM 726 C C . ASP A 1 91 ? 10.969 18.560 4.082 1.00 87.88 91 ASP A C 1
ATOM 728 O O . ASP A 1 91 ? 10.846 17.389 3.702 1.00 87.88 91 ASP A O 1
ATOM 732 N N . PRO A 1 92 ? 10.255 19.071 5.106 1.00 84.88 92 PRO A N 1
ATOM 733 C CA . PRO A 1 92 ? 9.296 18.289 5.883 1.00 84.88 92 PRO A CA 1
ATOM 734 C C . PRO A 1 92 ? 8.168 17.681 5.042 1.00 84.88 92 PRO A C 1
ATOM 736 O O . PRO A 1 92 ? 7.684 16.600 5.371 1.00 84.88 92 PRO A O 1
ATOM 739 N N . GLU A 1 93 ? 7.777 18.316 3.929 1.00 85.62 93 GLU A N 1
ATOM 740 C CA . GLU A 1 93 ? 6.742 17.787 3.023 1.00 85.62 93 GLU A CA 1
ATOM 741 C C . GLU A 1 93 ? 7.226 16.570 2.222 1.00 85.62 93 GLU A C 1
ATOM 743 O O . GLU A 1 93 ? 6.433 15.830 1.634 1.00 85.62 93 GLU A O 1
ATOM 748 N N . ARG A 1 94 ? 8.542 16.331 2.217 1.00 83.75 94 ARG A N 1
ATOM 749 C CA . ARG A 1 94 ? 9.194 15.159 1.624 1.00 83.75 94 ARG A CA 1
ATOM 750 C C . ARG A 1 94 ? 9.689 14.163 2.674 1.00 83.75 94 ARG A C 1
ATOM 752 O O . ARG A 1 94 ? 10.495 13.282 2.352 1.00 83.75 94 ARG A O 1
ATOM 759 N N . GLY A 1 95 ? 9.194 14.278 3.907 1.00 87.94 95 GLY A N 1
ATOM 760 C CA . GLY A 1 95 ? 9.235 13.204 4.894 1.00 87.94 95 GLY A CA 1
ATOM 761 C C . GLY A 1 95 ? 8.573 11.939 4.339 1.00 87.94 95 GLY A C 1
ATOM 762 O O . GLY A 1 95 ? 7.653 12.010 3.524 1.00 87.94 95 GLY A O 1
ATOM 763 N N . TRP A 1 96 ? 9.057 10.761 4.735 1.00 86.50 96 TRP A N 1
ATOM 764 C CA . TRP A 1 96 ? 8.488 9.498 4.235 1.00 86.50 96 TRP A CA 1
ATOM 765 C C . TRP A 1 96 ? 7.085 9.240 4.819 1.00 86.50 96 TRP A C 1
ATOM 767 O O . TRP A 1 96 ? 6.255 8.563 4.204 1.00 86.50 96 TRP A O 1
ATOM 777 N N . ASP A 1 97 ? 6.858 9.814 5.996 1.00 88.50 97 ASP A N 1
ATOM 778 C CA . ASP A 1 97 ? 5.693 9.790 6.869 1.00 88.50 97 ASP A CA 1
ATOM 779 C C . ASP A 1 97 ? 4.841 11.060 6.766 1.00 88.50 97 ASP A C 1
ATOM 781 O O . ASP A 1 97 ? 3.837 11.180 7.462 1.00 88.50 97 ASP A O 1
ATOM 785 N N . TYR A 1 98 ? 5.191 12.008 5.892 1.00 89.25 98 TYR A N 1
ATOM 786 C CA . TYR A 1 98 ? 4.404 13.225 5.721 1.00 89.25 98 TYR A CA 1
ATOM 787 C C . TYR A 1 98 ? 2.943 12.888 5.374 1.00 89.25 98 TYR A C 1
ATOM 789 O O . TYR A 1 98 ? 2.667 12.165 4.413 1.00 89.25 98 TYR A O 1
ATOM 797 N N . GLY A 1 99 ? 2.005 13.418 6.165 1.00 89.00 99 GLY A N 1
ATOM 798 C CA . GLY A 1 99 ? 0.571 13.131 6.052 1.00 89.00 99 GLY A CA 1
ATOM 799 C C . GLY A 1 99 ? 0.081 11.905 6.837 1.00 89.00 99 GLY A C 1
ATOM 800 O O . GLY A 1 99 ? -1.129 11.663 6.863 1.00 89.00 99 GLY A O 1
ATOM 801 N N . LEU A 1 100 ? 0.982 11.158 7.485 1.00 92.62 100 LEU A N 1
ATOM 802 C CA . LEU A 1 100 ? 0.656 10.067 8.406 1.00 92.62 100 LEU A CA 1
ATOM 803 C C . LEU A 1 100 ? 0.641 10.562 9.859 1.00 92.62 100 LEU A C 1
ATOM 805 O O . LEU A 1 100 ? 1.356 11.491 10.228 1.00 92.62 100 LEU A O 1
ATOM 809 N N . ASN A 1 101 ? -0.164 9.903 10.687 1.00 93.38 101 ASN A N 1
ATOM 810 C CA . ASN A 1 101 ? -0.160 10.046 12.141 1.00 93.38 101 ASN A CA 1
ATOM 811 C C . ASN A 1 101 ? 0.368 8.755 12.787 1.00 93.38 101 ASN A C 1
ATOM 813 O O . ASN A 1 101 ? 0.279 7.682 12.194 1.00 93.38 101 ASN A O 1
ATOM 817 N N . ASP A 1 102 ? 0.778 8.825 14.055 1.00 93.81 102 ASP A N 1
ATOM 818 C CA . ASP A 1 102 ? 1.302 7.681 14.830 1.00 93.81 102 ASP A CA 1
ATOM 819 C C . ASP A 1 102 ? 0.349 6.475 14.929 1.00 93.81 102 ASP A C 1
ATOM 821 O O . ASP A 1 102 ? 0.765 5.355 15.221 1.00 93.81 102 ASP A O 1
ATOM 825 N N . SER A 1 103 ? -0.953 6.694 14.728 1.00 94.62 103 SER A N 1
ATOM 826 C CA . SER A 1 103 ? -1.981 5.651 14.779 1.00 94.62 103 SER A CA 1
ATOM 827 C C . SER A 1 103 ? -2.317 5.037 13.417 1.00 94.62 103 SER A C 1
ATOM 829 O O . SER A 1 103 ? -3.137 4.106 13.364 1.00 94.62 103 SER A O 1
ATOM 831 N N . ASP A 1 104 ? -1.710 5.537 12.340 1.00 95.81 104 ASP A N 1
ATOM 832 C CA . ASP A 1 104 ? -1.878 4.997 10.998 1.00 95.81 104 ASP A CA 1
ATOM 833 C C . ASP A 1 104 ? -1.017 3.755 10.799 1.00 95.81 104 ASP A C 1
ATOM 835 O O . ASP A 1 104 ? 0.070 3.610 11.358 1.00 95.81 104 ASP A O 1
ATOM 839 N N . PHE A 1 105 ? -1.505 2.852 9.957 1.00 95.75 105 PHE A N 1
ATOM 840 C CA . PHE A 1 105 ? -0.766 1.657 9.582 1.00 95.75 105 PHE A CA 1
ATOM 841 C C . PHE A 1 105 ? -0.169 1.806 8.188 1.00 95.75 105 PHE A C 1
ATOM 843 O O . PHE A 1 105 ? -0.783 2.375 7.288 1.00 95.75 105 PHE A O 1
ATOM 850 N N . VAL A 1 106 ? 1.008 1.219 7.989 1.00 94.88 106 VAL A N 1
ATOM 851 C CA . VAL A 1 106 ? 1.606 1.046 6.664 1.00 94.88 106 VAL A CA 1
ATOM 852 C C . VAL A 1 106 ? 1.507 -0.427 6.292 1.00 94.88 106 VAL A C 1
ATOM 854 O O . VAL A 1 106 ? 2.159 -1.277 6.897 1.00 94.88 106 VAL A O 1
ATOM 857 N N . ALA A 1 107 ? 0.681 -0.737 5.300 1.00 95.69 107 ALA A N 1
ATOM 858 C CA . ALA A 1 107 ? 0.542 -2.081 4.765 1.00 95.69 107 ALA A CA 1
ATOM 859 C C . ALA A 1 107 ? 1.563 -2.298 3.643 1.00 95.69 107 ALA A C 1
ATOM 861 O O . ALA A 1 107 ? 1.445 -1.729 2.557 1.00 95.69 107 ALA A O 1
ATOM 862 N N . LEU A 1 108 ? 2.571 -3.132 3.902 1.00 94.88 108 LEU A N 1
ATOM 863 C CA . LEU A 1 108 ? 3.551 -3.531 2.894 1.00 94.88 108 LEU A CA 1
ATOM 864 C C . LEU A 1 108 ? 3.033 -4.721 2.090 1.00 94.88 108 LEU A C 1
ATOM 866 O O . LEU A 1 108 ? 2.780 -5.790 2.646 1.00 94.88 108 LEU A O 1
ATOM 870 N N . VAL A 1 109 ? 2.915 -4.543 0.775 1.00 94.50 109 VAL A N 1
ATOM 871 C CA . VAL A 1 109 ? 2.431 -5.577 -0.147 1.00 94.50 109 VAL A CA 1
ATOM 872 C C . VAL A 1 109 ? 3.532 -5.947 -1.127 1.00 94.50 109 VAL A C 1
ATOM 874 O O . VAL A 1 109 ? 4.054 -5.085 -1.832 1.00 94.50 109 VAL A O 1
ATOM 877 N N . ILE A 1 110 ? 3.863 -7.237 -1.198 1.00 95.00 110 ILE A N 1
ATOM 878 C CA . ILE A 1 110 ? 4.770 -7.754 -2.224 1.00 95.00 110 ILE A CA 1
ATOM 879 C C . ILE A 1 110 ? 3.969 -7.996 -3.503 1.00 95.00 110 ILE A C 1
ATOM 881 O O . ILE A 1 110 ? 3.095 -8.860 -3.533 1.00 95.00 110 ILE A O 1
ATOM 885 N N . CYS A 1 111 ? 4.301 -7.268 -4.563 1.00 94.25 111 CYS A N 1
ATOM 886 C CA . CYS A 1 111 ? 3.752 -7.462 -5.899 1.00 94.25 111 CYS A CA 1
ATOM 887 C C . CYS A 1 111 ? 4.734 -8.249 -6.766 1.00 94.25 111 CYS A C 1
ATOM 889 O O . CYS A 1 111 ? 5.950 -8.043 -6.704 1.00 94.25 111 CYS A O 1
ATOM 891 N N . ARG A 1 112 ? 4.203 -9.146 -7.597 1.00 94.88 112 ARG A N 1
ATOM 892 C CA . ARG A 1 112 ? 4.995 -9.965 -8.515 1.00 94.88 112 ARG A CA 1
ATOM 893 C C . ARG A 1 112 ? 4.380 -9.860 -9.889 1.00 94.88 112 ARG A C 1
ATOM 895 O O . ARG A 1 112 ? 3.212 -10.161 -10.064 1.00 94.88 112 ARG A O 1
ATOM 902 N N . ARG A 1 113 ? 5.199 -9.498 -10.866 1.00 93.19 113 ARG A N 1
ATOM 903 C CA . ARG A 1 113 ? 4.752 -9.408 -12.248 1.00 93.19 113 ARG A CA 1
ATOM 904 C C . ARG A 1 113 ? 4.223 -10.763 -12.727 1.00 93.19 113 ARG A C 1
ATOM 906 O O . ARG A 1 113 ? 4.922 -11.769 -12.606 1.00 93.19 113 ARG A O 1
ATOM 913 N N . VAL A 1 114 ? 2.998 -10.774 -13.252 1.00 93.94 114 VAL A N 1
ATOM 914 C CA . VAL A 1 114 ? 2.321 -11.997 -13.726 1.00 93.94 114 VAL A CA 1
ATOM 915 C C . VAL A 1 114 ? 2.326 -12.126 -15.251 1.00 93.94 114 VAL A C 1
ATOM 917 O O . VAL A 1 114 ? 2.082 -13.213 -15.767 1.00 93.94 114 VAL A O 1
ATOM 920 N N . SER A 1 115 ? 2.621 -11.045 -15.982 1.00 93.25 115 SER A N 1
ATOM 921 C CA . SER A 1 115 ? 2.766 -11.052 -17.444 1.00 93.25 115 SER A CA 1
ATOM 922 C C . SER A 1 115 ? 3.703 -9.933 -17.932 1.00 93.25 115 SER A C 1
ATOM 924 O O . SER A 1 115 ? 4.225 -9.154 -17.138 1.00 93.25 115 SER A O 1
ATOM 926 N N . ASP A 1 116 ? 3.927 -9.830 -19.243 1.00 91.88 116 ASP A N 1
ATOM 927 C CA . ASP A 1 116 ? 4.742 -8.770 -19.846 1.00 91.88 116 ASP A CA 1
ATOM 928 C C . ASP A 1 116 ? 4.040 -7.419 -20.003 1.00 91.88 116 ASP A C 1
ATOM 930 O O . ASP A 1 116 ? 4.691 -6.422 -20.329 1.00 91.88 116 ASP A O 1
ATOM 934 N N . ARG A 1 117 ? 2.725 -7.342 -19.768 1.00 93.31 117 ARG A N 1
ATOM 935 C CA . ARG A 1 117 ? 2.034 -6.050 -19.808 1.00 93.31 117 ARG A CA 1
ATOM 936 C C . ARG A 1 117 ? 2.397 -5.231 -18.563 1.00 93.31 117 ARG A C 1
ATOM 938 O O . ARG A 1 117 ? 2.400 -5.766 -17.458 1.00 93.31 117 ARG A O 1
ATOM 945 N N . PRO A 1 118 ? 2.591 -3.907 -18.692 1.00 89.81 118 PRO A N 1
ATOM 946 C CA . PRO A 1 118 ? 3.028 -3.047 -17.585 1.00 89.81 118 PRO A CA 1
ATOM 947 C C . PRO A 1 118 ? 2.007 -2.923 -16.440 1.00 89.81 118 PRO A C 1
ATOM 949 O O . PRO A 1 118 ? 2.325 -2.373 -15.389 1.00 89.81 118 PRO A O 1
ATOM 952 N N . ILE A 1 119 ? 0.782 -3.409 -16.644 1.00 92.62 119 ILE A N 1
ATOM 953 C CA . ILE A 1 119 ? -0.314 -3.367 -15.671 1.00 92.62 119 ILE A CA 1
ATOM 954 C C . ILE A 1 119 ? -0.528 -4.703 -14.942 1.00 92.62 119 ILE A C 1
ATOM 956 O O . ILE A 1 119 ? -1.334 -4.759 -14.019 1.00 92.62 119 ILE A O 1
ATOM 960 N N . ASP A 1 120 ? 0.179 -5.761 -15.346 1.00 92.19 120 ASP A N 1
ATOM 961 C CA . ASP A 1 120 ? -0.045 -7.124 -14.864 1.00 92.19 120 ASP A CA 1
ATOM 962 C C . ASP A 1 120 ? 0.900 -7.442 -13.687 1.00 92.19 120 ASP A C 1
ATOM 964 O O . ASP A 1 120 ? 1.979 -8.021 -13.860 1.00 92.19 120 ASP A O 1
ATOM 968 N N . TRP A 1 121 ? 0.467 -7.046 -12.484 1.00 91.31 121 TRP A N 1
ATOM 969 C CA . TRP A 1 121 ? 1.159 -7.194 -11.191 1.00 91.31 121 TRP A CA 1
ATOM 970 C C . TRP A 1 121 ? 0.424 -8.094 -10.193 1.00 91.31 121 TRP A C 1
ATOM 972 O O . TRP A 1 121 ? -0.785 -8.348 -10.394 1.00 91.31 121 TRP A O 1
#

Radius of gyration: 15.64 Å; chains: 1; bounding box: 40×35×36 Å

Secondary structure (DSSP, 8-state):
------PPPHHHHHHHHHHHHHHHHHHHHHHHHTT--EEESSTTTT-----TTS--------SEEETTT--EEEEEEESSSS------SS-GGG-TTTT--TT-EEEEEE----SSSTT--

Sequence (121 aa):
MANRWAFKSDVSFLEKISMGAVGTHRVFEHLRAQGHNPLELERGSMSFKIWKNIKIKRIRVPDILCVACGRRVESRAKTTFEISMSHSLSDPERGWDYGLNDSDFVALVICRRVSDRPIDW

pLDDT: mean 88.49, std 11.79, range [41.59, 97.88]